Protein AF-A0A948ZEY3-F1 (afdb_monomer)

Mean predicted aligned error: 4.2 Å

Secondary structure (DSSP, 8-state):
-HHHHHHHHHHHHHHGGG-EEEEEE-SSSS-EEEEEE-S-HHHHHHHHHHHHHHHHHHH-

Sequence (60 aa):
HPEIINTIKRVEKELGDRGRVLVRYSGTQSMCRVMVEGPTQKETEGFAEKIAEVIKKKLS

Solvent-accessible surface area (backbone atoms only — not comparable to full-atom values): 3585 Å² total; per-residue (Å²): 114,72,66,53,55,52,50,50,54,49,51,42,61,75,42,42,96,58,33,47,72,49,77,47,74,48,95,87,48,104,47,73,49,77,48,53,47,49,89,42,72,71,58,24,50,57,50,43,48,55,49,49,52,52,46,52,71,72,75,106

Structure (mmCIF, N/CA/C/O backbone):
data_AF-A0A948ZEY3-F1
#
_entry.id   AF-A0A948ZEY3-F1
#
loop_
_atom_site.group_PDB
_atom_site.id
_atom_site.type_symbol
_atom_site.label_atom_id
_atom_site.label_alt_id
_atom_site.label_comp_id
_atom_site.label_asym_id
_atom_site.label_entity_id
_atom_site.label_seq_id
_atom_site.pdbx_PDB_ins_code
_atom_site.Cartn_x
_atom_site.Cartn_y
_atom_site.Cartn_z
_atom_site.occupancy
_atom_site.B_iso_or_equiv
_atom_site.auth_seq_id
_atom_site.auth_comp_id
_atom_site.auth_asym_id
_atom_site.auth_atom_id
_atom_site.pdbx_PDB_model_num
ATOM 1 N N . HIS A 1 1 ? 6.685 -10.668 -11.902 1.00 70.19 1 HIS A N 1
ATOM 2 C CA . HIS A 1 1 ? 7.056 -11.161 -10.557 1.00 70.19 1 HIS A CA 1
ATOM 3 C C . HIS A 1 1 ? 5.819 -11.653 -9.805 1.00 70.19 1 HIS A C 1
ATOM 5 O O . HIS A 1 1 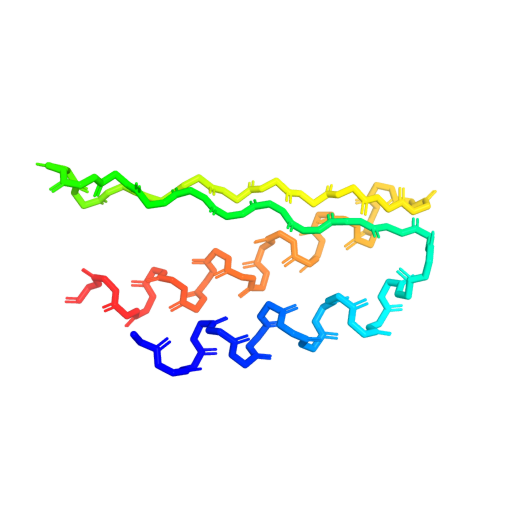? 5.049 -10.826 -9.324 1.00 70.19 1 HIS A O 1
ATOM 11 N N . PRO A 1 2 ? 5.597 -12.975 -9.723 1.00 80.12 2 PRO A N 1
ATOM 12 C CA . PRO A 1 2 ? 4.389 -13.546 -9.117 1.00 80.12 2 PRO A CA 1
ATOM 13 C C . PRO A 1 2 ? 4.236 -13.221 -7.621 1.00 80.12 2 PRO A C 1
ATOM 15 O O . PRO A 1 2 ? 3.123 -12.986 -7.166 1.00 80.12 2 PRO A O 1
ATOM 18 N N . GLU A 1 3 ? 5.335 -13.113 -6.867 1.00 83.94 3 GLU A N 1
ATOM 19 C CA . GLU A 1 3 ? 5.291 -12.734 -5.444 1.00 83.94 3 GLU A CA 1
ATOM 20 C C . GLU A 1 3 ? 4.698 -11.343 -5.201 1.00 83.94 3 GLU A C 1
ATOM 22 O O . GLU A 1 3 ? 3.887 -11.183 -4.296 1.00 83.94 3 GLU A O 1
ATOM 27 N N . ILE A 1 4 ? 5.048 -10.348 -6.025 1.00 84.88 4 ILE A N 1
ATOM 28 C CA . ILE A 1 4 ? 4.519 -8.988 -5.861 1.00 84.88 4 ILE A CA 1
ATOM 29 C C . ILE A 1 4 ? 3.001 -8.991 -6.078 1.00 84.88 4 ILE A C 1
ATOM 31 O O . ILE A 1 4 ? 2.255 -8.415 -5.291 1.00 84.88 4 ILE A O 1
ATOM 35 N N . ILE A 1 5 ? 2.539 -9.704 -7.109 1.00 86.44 5 ILE A N 1
ATOM 36 C CA . ILE A 1 5 ? 1.111 -9.850 -7.418 1.00 86.44 5 ILE A CA 1
ATOM 37 C C . ILE A 1 5 ? 0.379 -10.554 -6.269 1.00 86.44 5 ILE A C 1
ATOM 39 O O . ILE A 1 5 ? -0.709 -10.129 -5.891 1.00 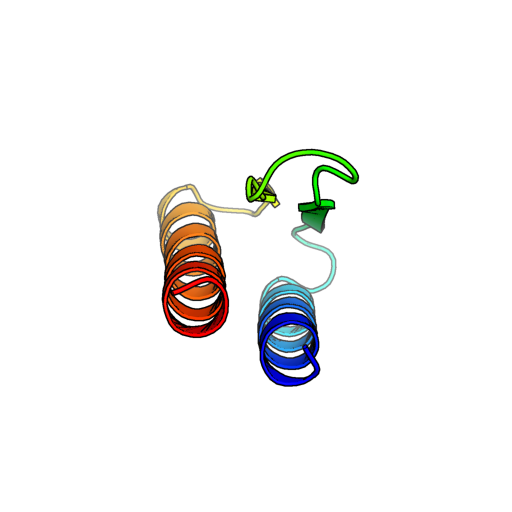86.44 5 ILE A O 1
ATOM 43 N N . ASN A 1 6 ? 0.971 -11.597 -5.683 1.00 90.38 6 ASN A N 1
ATOM 44 C CA . ASN A 1 6 ? 0.380 -12.300 -4.543 1.00 90.38 6 ASN A CA 1
ATOM 45 C C . ASN A 1 6 ? 0.266 -11.403 -3.305 1.00 90.38 6 ASN A C 1
ATOM 47 O O . ASN A 1 6 ? -0.767 -11.423 -2.637 1.00 90.38 6 ASN A O 1
ATOM 51 N N . THR A 1 7 ? 1.288 -10.594 -3.017 1.00 90.38 7 THR A N 1
ATOM 52 C CA . THR A 1 7 ? 1.251 -9.634 -1.906 1.00 90.38 7 THR A CA 1
ATOM 53 C C . THR A 1 7 ? 0.174 -8.577 -2.124 1.00 90.38 7 THR A C 1
ATOM 5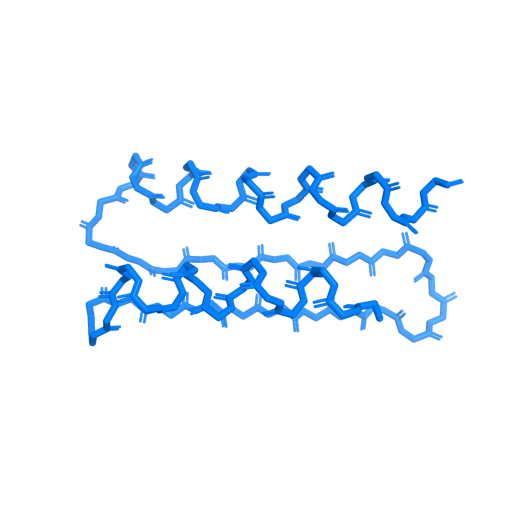5 O O . THR A 1 7 ? -0.611 -8.333 -1.212 1.00 90.38 7 THR A O 1
ATOM 58 N N . ILE A 1 8 ? 0.073 -8.008 -3.332 1.00 90.25 8 ILE A N 1
ATOM 59 C CA . ILE A 1 8 ? -0.974 -7.033 -3.678 1.00 90.25 8 ILE A CA 1
ATOM 60 C C . ILE A 1 8 ? -2.361 -7.651 -3.486 1.00 90.25 8 ILE A C 1
ATOM 62 O O . ILE A 1 8 ? -3.162 -7.104 -2.739 1.00 90.25 8 ILE A O 1
ATOM 66 N N . LYS A 1 9 ? -2.613 -8.835 -4.058 1.00 91.06 9 LYS A N 1
ATOM 67 C CA . LYS A 1 9 ? -3.902 -9.534 -3.916 1.00 91.06 9 LYS A CA 1
ATOM 68 C C . LYS A 1 9 ? -4.257 -9.829 -2.464 1.00 91.06 9 LYS A C 1
ATOM 70 O O . LYS A 1 9 ? -5.425 -9.785 -2.086 1.00 91.06 9 LYS A O 1
ATOM 75 N N . ARG A 1 10 ? -3.262 -10.163 -1.640 1.00 91.62 10 ARG A N 1
ATOM 76 C CA . ARG A 1 10 ? -3.472 -10.387 -0.210 1.00 91.62 10 ARG A CA 1
ATOM 77 C C . ARG A 1 10 ? -3.881 -9.095 0.493 1.00 91.62 10 ARG A C 1
ATOM 79 O O . ARG A 1 10 ? -4.835 -9.124 1.258 1.00 91.62 10 ARG A O 1
ATOM 86 N N . VAL A 1 11 ? -3.197 -7.987 0.213 1.00 91.56 11 VAL A N 1
ATOM 87 C CA . VAL A 1 11 ? -3.544 -6.670 0.762 1.00 91.56 11 VAL A CA 1
ATOM 88 C C . VAL A 1 11 ? -4.934 -6.232 0.301 1.00 91.56 11 VAL A C 1
ATOM 90 O O . VAL A 1 11 ? -5.742 -5.836 1.132 1.00 91.56 11 VAL A O 1
ATOM 93 N N . GLU A 1 12 ? -5.255 -6.366 -0.988 1.00 91.25 12 GLU A N 1
ATOM 94 C CA . GLU A 1 12 ? -6.594 -6.078 -1.521 1.00 91.25 12 GLU A CA 1
ATOM 95 C C . GLU A 1 12 ? -7.670 -6.910 -0.814 1.00 91.25 12 GLU A C 1
ATOM 97 O O . GLU A 1 12 ? -8.724 -6.391 -0.464 1.00 91.25 12 GLU A O 1
ATOM 102 N N . LYS A 1 13 ? -7.390 -8.187 -0.529 1.00 91.69 13 LYS A N 1
ATOM 103 C CA . LYS A 1 13 ? -8.310 -9.056 0.213 1.00 91.69 13 LYS A CA 1
ATOM 104 C C . LYS A 1 13 ? -8.463 -8.652 1.684 1.00 91.69 13 LYS A C 1
ATOM 106 O O . LYS A 1 13 ? -9.561 -8.770 2.217 1.00 91.69 13 LYS A O 1
ATOM 111 N N . GLU A 1 14 ? -7.390 -8.214 2.344 1.00 90.56 14 GLU A N 1
ATOM 112 C CA . GLU A 1 14 ? -7.441 -7.724 3.732 1.00 90.56 14 GLU A CA 1
ATOM 113 C C . GLU A 1 14 ? -8.196 -6.380 3.830 1.00 90.56 14 GLU A C 1
ATOM 115 O O . GLU A 1 14 ? -8.953 -6.163 4.779 1.00 90.56 14 GLU A O 1
ATOM 120 N N . LEU A 1 15 ? -8.062 -5.508 2.824 1.00 90.06 15 LEU A N 1
ATOM 121 C CA . LEU A 1 15 ? -8.816 -4.253 2.718 1.00 90.06 15 LEU A CA 1
ATOM 122 C C . LEU A 1 15 ? -10.291 -4.484 2.350 1.00 90.06 15 LEU A C 1
ATOM 124 O O . LEU A 1 15 ? -11.173 -3.784 2.862 1.00 90.06 15 LEU A O 1
ATOM 128 N N . GLY A 1 16 ? -10.568 -5.478 1.502 1.00 90.06 16 GLY A N 1
ATOM 129 C CA . GLY A 1 16 ? -11.899 -5.739 0.960 1.00 90.06 16 GLY A CA 1
ATOM 130 C C . GLY A 1 16 ? -12.451 -4.508 0.241 1.00 90.06 16 GLY A C 1
ATOM 131 O O . GLY A 1 16 ? -11.717 -3.783 -0.423 1.00 90.06 16 GLY A O 1
ATOM 132 N N . ASP A 1 17 ? -13.734 -4.213 0.443 1.00 89.81 17 ASP A N 1
ATOM 133 C CA . ASP A 1 17 ? -14.395 -3.059 -0.188 1.00 89.81 17 ASP A CA 1
ATOM 134 C C . ASP A 1 17 ? -14.040 -1.709 0.466 1.00 89.81 17 ASP A C 1
ATOM 136 O O . ASP A 1 17 ? -14.477 -0.652 0.011 1.00 89.81 17 ASP A O 1
ATOM 140 N N . ARG A 1 18 ? -13.259 -1.727 1.553 1.00 91.56 18 ARG A N 1
ATOM 141 C CA . ARG A 1 18 ? -12.911 -0.534 2.346 1.00 91.56 18 ARG A CA 1
ATOM 142 C C . ARG A 1 18 ? -11.620 0.137 1.887 1.00 91.56 18 ARG A C 1
ATOM 144 O O . ARG A 1 18 ? -11.196 1.112 2.503 1.00 91.56 18 ARG A O 1
ATOM 151 N N . GLY A 1 19 ? -10.971 -0.391 0.855 1.00 89.69 19 GLY A N 1
ATOM 152 C CA . GLY A 1 19 ? -9.698 0.121 0.381 1.00 89.69 19 GLY A CA 1
ATOM 153 C C . GLY A 1 19 ? -9.374 -0.305 -1.039 1.00 89.69 19 GLY A C 1
ATOM 154 O O . GLY A 1 19 ? -10.087 -1.096 -1.654 1.00 89.69 19 GLY A O 1
ATOM 155 N N . ARG A 1 20 ? -8.299 0.264 -1.577 1.00 91.19 20 ARG A N 1
ATOM 156 C CA . ARG A 1 20 ? -7.835 0.023 -2.946 1.00 91.19 20 ARG A CA 1
ATOM 157 C C . ARG A 1 20 ? -6.320 0.042 -2.988 1.00 91.19 20 ARG A C 1
ATOM 159 O O . ARG A 1 20 ? -5.683 0.826 -2.292 1.00 91.19 20 ARG A O 1
ATOM 166 N N . VAL A 1 21 ? -5.741 -0.800 -3.835 1.00 91.44 21 VAL A N 1
ATO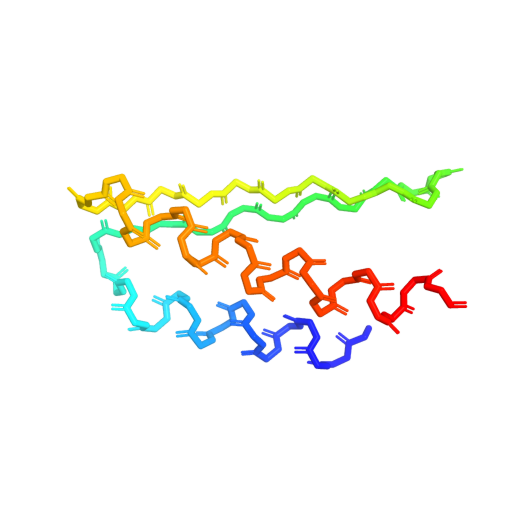M 167 C CA . VAL A 1 21 ? -4.299 -0.816 -4.081 1.00 91.44 21 VAL A CA 1
ATOM 168 C C . VAL A 1 21 ? -4.059 -0.475 -5.542 1.00 91.44 21 VAL A C 1
ATOM 170 O O . VAL A 1 21 ? -4.574 -1.134 -6.439 1.00 91.44 21 VAL A O 1
ATOM 173 N N . LEU A 1 22 ? -3.259 0.555 -5.796 1.00 89.50 22 LEU A N 1
ATOM 174 C CA . LEU A 1 22 ? -2.843 0.943 -7.136 1.00 89.50 22 LEU A CA 1
ATOM 175 C C . LEU A 1 22 ? -1.332 0.779 -7.251 1.00 89.50 22 LEU A C 1
ATOM 177 O O . LEU A 1 22 ? -0.565 1.404 -6.520 1.00 89.50 22 LEU A O 1
ATOM 181 N N . VAL A 1 23 ? -0.899 -0.038 -8.207 1.00 87.00 23 VAL A N 1
ATOM 182 C CA . VAL A 1 23 ? 0.523 -0.235 -8.491 1.00 87.00 23 VAL A CA 1
ATOM 183 C C . VAL A 1 23 ? 0.811 0.152 -9.931 1.00 87.00 23 VAL A C 1
ATOM 185 O O . VAL A 1 23 ? 0.202 -0.369 -10.864 1.00 87.00 23 VAL A O 1
ATOM 188 N N . ARG A 1 24 ? 1.759 1.074 -10.113 1.00 87.56 24 ARG A N 1
ATOM 189 C CA . ARG A 1 24 ? 2.270 1.481 -11.423 1.00 87.56 24 ARG A CA 1
ATOM 190 C C . ARG A 1 24 ? 3.759 1.198 -11.518 1.00 87.56 24 ARG A C 1
ATOM 192 O O . ARG A 1 24 ? 4.562 1.806 -10.811 1.00 87.56 24 ARG A O 1
ATOM 199 N N . TYR A 1 25 ? 4.113 0.327 -12.452 1.00 80.56 25 TYR A N 1
ATOM 200 C CA . TYR A 1 25 ? 5.494 0.113 -12.862 1.00 80.56 25 TYR A CA 1
ATOM 201 C C . TYR A 1 25 ? 5.871 1.129 -13.937 1.00 80.56 25 TYR A C 1
ATOM 203 O O . TYR A 1 25 ? 5.082 1.399 -14.846 1.00 80.56 25 TYR A O 1
ATOM 211 N N . SER A 1 26 ? 7.068 1.699 -13.834 1.00 78.31 26 SER A N 1
ATOM 212 C CA . SER A 1 26 ? 7.653 2.463 -14.931 1.00 78.31 26 SER A CA 1
ATOM 213 C C . SER A 1 26 ? 8.179 1.494 -15.99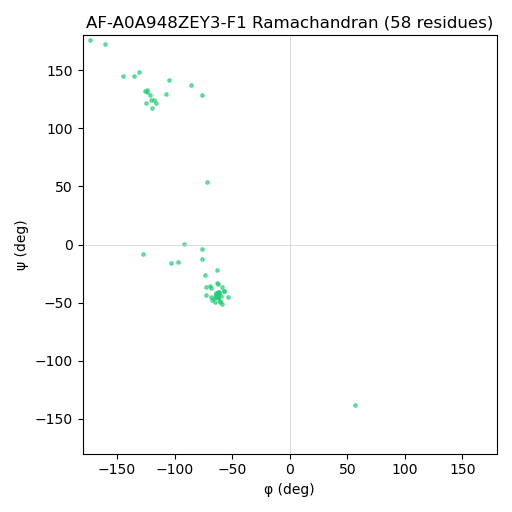1 1.00 78.31 26 SER A C 1
ATOM 215 O O . SER A 1 26 ? 8.904 0.557 -15.673 1.00 78.31 26 SER A O 1
ATOM 217 N N . GLY A 1 27 ? 7.790 1.697 -17.252 1.00 69.00 27 GLY A N 1
ATOM 218 C CA . GLY A 1 27 ? 8.208 0.837 -18.368 1.00 69.00 27 GLY A CA 1
ATOM 219 C C . GLY A 1 27 ? 9.647 1.072 -18.836 1.00 69.00 27 GLY A C 1
ATOM 220 O O . GLY A 1 27 ? 10.177 0.270 -19.595 1.00 69.00 27 GLY A O 1
ATOM 221 N N . THR A 1 28 ? 10.278 2.163 -18.400 1.00 72.88 28 THR A N 1
ATOM 222 C CA . THR A 1 28 ? 11.613 2.589 -18.856 1.00 72.88 28 THR A CA 1
ATOM 223 C C . THR A 1 28 ? 12.597 2.838 -17.715 1.00 72.88 28 THR A C 1
ATOM 225 O O . THR A 1 28 ? 13.781 3.040 -17.961 1.00 72.88 28 THR A O 1
ATOM 228 N N . GLN A 1 29 ? 12.136 2.819 -16.464 1.00 64.19 29 GLN A N 1
ATOM 229 C CA . GLN A 1 29 ? 12.970 3.011 -15.278 1.00 64.19 29 GLN A CA 1
ATOM 230 C C . GLN A 1 29 ? 12.678 1.901 -14.271 1.00 64.19 29 GLN A C 1
ATOM 232 O O . GLN A 1 29 ? 11.534 1.469 -14.153 1.00 64.19 29 GLN A O 1
ATOM 237 N N . SER A 1 30 ? 13.674 1.497 -13.479 1.00 70.00 30 SER A N 1
ATOM 238 C CA . SER A 1 30 ? 13.507 0.568 -12.348 1.00 70.00 30 SER A CA 1
ATOM 239 C C . SER A 1 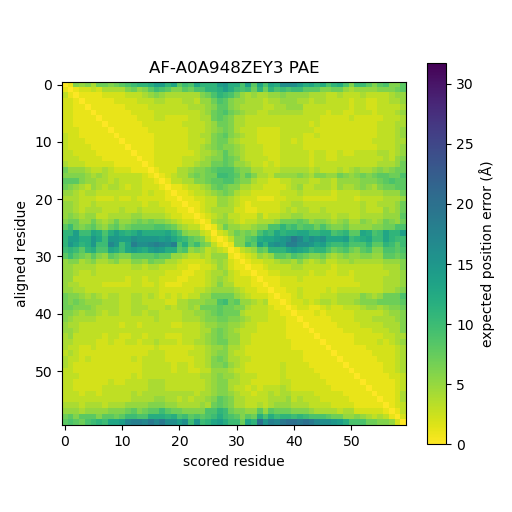30 ? 12.781 1.235 -11.169 1.00 70.00 30 SER A C 1
ATOM 241 O O . SER A 1 30 ? 13.284 1.289 -10.051 1.00 70.00 30 SER A O 1
ATOM 243 N N . MET A 1 31 ? 11.606 1.807 -11.428 1.00 76.62 31 MET A N 1
ATOM 244 C CA . MET A 1 31 ? 10.792 2.539 -10.468 1.00 76.62 31 MET A CA 1
ATOM 245 C C . MET A 1 31 ? 9.382 1.956 -10.440 1.00 76.62 31 MET A C 1
ATOM 247 O O . MET A 1 31 ? 8.741 1.773 -11.476 1.00 76.62 31 MET A O 1
ATOM 251 N N . CYS A 1 32 ? 8.879 1.716 -9.234 1.00 84.56 32 CYS A N 1
ATOM 252 C CA . CYS A 1 32 ? 7.506 1.307 -8.991 1.00 84.56 32 CYS 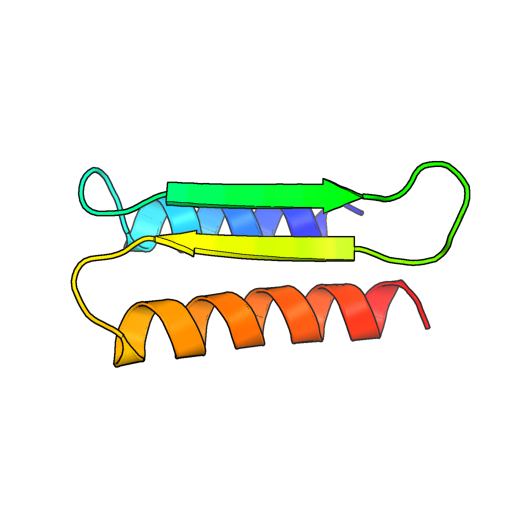A CA 1
ATOM 253 C C . CYS A 1 32 ? 6.857 2.293 -8.022 1.00 84.56 32 CYS A C 1
ATOM 255 O O . CYS A 1 32 ? 7.446 2.640 -7.000 1.00 84.56 32 CYS A O 1
ATOM 257 N N . ARG A 1 33 ? 5.643 2.740 -8.341 1.00 88.50 33 ARG A N 1
ATOM 258 C CA . ARG A 1 33 ? 4.815 3.564 -7.458 1.00 88.50 33 ARG A CA 1
ATOM 259 C C . ARG A 1 33 ? 3.677 2.709 -6.924 1.00 88.50 33 ARG A C 1
ATOM 261 O O . ARG A 1 33 ? 2.993 2.047 -7.703 1.00 88.50 33 ARG A O 1
ATOM 268 N N . VAL A 1 34 ? 3.495 2.729 -5.610 1.00 89.56 34 VAL A N 1
ATOM 269 C CA . VAL A 1 34 ? 2.446 1.996 -4.900 1.00 89.56 34 VAL A CA 1
ATOM 270 C C . VAL A 1 34 ? 1.619 3.018 -4.137 1.00 89.56 34 VAL A C 1
ATOM 272 O O . VAL A 1 34 ? 2.177 3.839 -3.416 1.00 89.56 34 VAL A O 1
ATOM 275 N N . MET A 1 35 ? 0.307 2.975 -4.314 1.00 91.19 35 MET A N 1
ATOM 276 C CA . MET A 1 35 ? -0.652 3.769 -3.558 1.00 91.19 35 MET A CA 1
ATOM 277 C C . MET A 1 35 ? -1.642 2.808 -2.913 1.00 91.19 35 MET A C 1
ATOM 279 O O . MET A 1 35 ? -2.145 1.903 -3.578 1.00 91.19 35 MET A O 1
ATOM 283 N N . VAL A 1 36 ? -1.887 2.987 -1.619 1.00 93.25 36 VAL A N 1
ATOM 284 C CA . VAL A 1 36 ? -2.842 2.183 -0.858 1.00 93.25 36 VAL A CA 1
ATOM 285 C C . VAL A 1 36 ? -3.836 3.131 -0.211 1.00 93.25 36 VAL A C 1
ATOM 287 O O . VAL A 1 36 ? -3.451 4.019 0.542 1.00 93.25 36 VAL A O 1
ATOM 290 N N . GLU A 1 37 ? -5.108 2.935 -0.519 1.00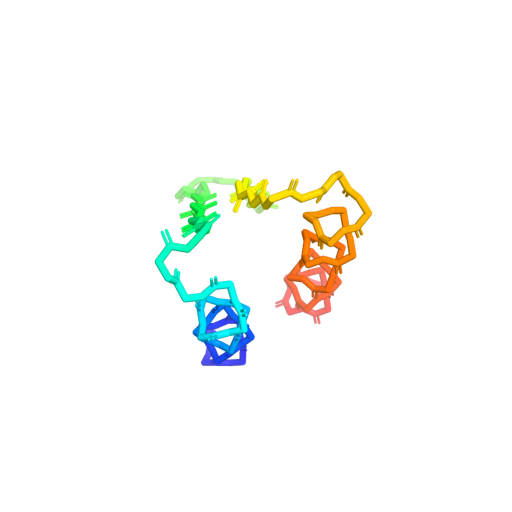 92.75 37 GLU A N 1
ATOM 291 C CA . GLU A 1 37 ? -6.239 3.612 0.104 1.00 92.75 37 GLU A CA 1
ATOM 292 C C . GLU A 1 37 ? -6.922 2.636 1.058 1.00 92.75 37 GLU A C 1
ATOM 294 O O . GLU A 1 37 ? -7.039 1.445 0.761 1.00 92.75 37 GLU A O 1
ATOM 299 N N . GLY A 1 38 ? -7.381 3.120 2.206 1.00 91.38 38 GLY A N 1
ATOM 300 C CA . GLY A 1 38 ? -7.953 2.274 3.242 1.00 91.38 38 GLY A CA 1
ATOM 301 C C . GLY A 1 38 ? -8.544 3.083 4.393 1.00 91.38 38 GLY A C 1
ATOM 302 O O . GLY A 1 38 ? -8.446 4.311 4.402 1.00 91.38 38 GLY A O 1
ATOM 303 N N . PRO A 1 39 ? -9.164 2.402 5.368 1.00 88.62 39 PRO A N 1
ATOM 304 C CA . PRO A 1 39 ? -9.956 3.053 6.407 1.00 88.62 39 PRO A CA 1
ATOM 305 C C . PRO A 1 39 ? -9.110 3.787 7.455 1.00 88.62 39 PRO A C 1
ATOM 307 O O . PRO A 1 39 ? -9.596 4.739 8.063 1.00 88.62 39 PRO A O 1
ATOM 310 N N . THR A 1 40 ? -7.858 3.374 7.677 1.00 93.12 40 THR A N 1
ATOM 311 C CA . THR A 1 40 ? -6.947 4.040 8.614 1.00 93.12 40 THR A CA 1
ATOM 312 C C . THR A 1 40 ? -5.556 4.214 8.022 1.00 93.12 40 THR A C 1
ATOM 314 O O . THR A 1 40 ? -5.053 3.333 7.322 1.00 93.12 40 THR A O 1
ATOM 317 N N . GLN A 1 41 ? -4.899 5.325 8.369 1.00 90.19 41 GLN A N 1
ATOM 318 C CA . GLN A 1 41 ? -3.535 5.616 7.920 1.00 90.19 41 GLN A CA 1
ATOM 319 C C . GLN A 1 41 ? -2.550 4.505 8.316 1.00 90.19 41 GLN A C 1
ATOM 321 O O . GLN A 1 41 ? -1.720 4.091 7.511 1.00 90.19 41 GLN A O 1
ATOM 326 N N . LYS A 1 42 ? -2.691 3.967 9.533 1.00 91.81 42 LYS A N 1
ATOM 327 C CA . LYS A 1 42 ? -1.827 2.903 10.058 1.00 91.81 42 LYS A CA 1
ATOM 328 C C . LYS A 1 42 ? -1.913 1.617 9.232 1.00 91.81 42 LYS A C 1
ATOM 330 O O . LYS A 1 42 ? -0.893 0.981 8.981 1.00 91.81 42 LYS A O 1
ATOM 335 N N . GLU A 1 43 ? -3.117 1.227 8.814 1.00 89.44 43 GLU A N 1
ATOM 336 C CA . GLU A 1 43 ? -3.297 0.071 7.932 1.00 89.44 43 GLU A CA 1
ATOM 337 C C . GLU A 1 43 ? -2.711 0.350 6.549 1.00 89.44 43 GLU A C 1
ATOM 339 O O . GLU A 1 43 ? -1.934 -0.458 6.042 1.00 89.44 43 GLU A O 1
ATOM 344 N N . THR A 1 44 ? -3.019 1.509 5.958 1.00 91.62 44 THR A N 1
ATOM 345 C CA . THR A 1 44 ? -2.523 1.861 4.620 1.00 91.62 44 THR A CA 1
ATOM 346 C C . THR A 1 44 ? -1.002 1.959 4.564 1.00 91.62 44 THR A C 1
ATOM 348 O O . THR A 1 44 ? -0.409 1.456 3.613 1.00 91.62 44 THR A O 1
ATOM 351 N N . GLU A 1 45 ? -0.359 2.536 5.584 1.00 92.69 45 GLU A N 1
ATOM 352 C CA . GLU A 1 45 ? 1.102 2.624 5.681 1.00 92.69 45 GLU A CA 1
ATOM 353 C C . GLU A 1 45 ? 1.726 1.234 5.803 1.00 92.69 45 GLU A C 1
ATOM 355 O O . GLU A 1 45 ? 2.592 0.885 5.002 1.00 92.69 45 GLU A O 1
ATOM 360 N N . GLY A 1 46 ? 1.227 0.391 6.716 1.00 93.12 46 GLY A N 1
ATOM 361 C CA . GLY A 1 46 ? 1.748 -0.968 6.883 1.00 93.12 46 GLY A CA 1
ATOM 362 C C . GLY A 1 46 ? 1.572 -1.841 5.633 1.00 93.12 46 GLY A C 1
ATOM 363 O O . GLY A 1 46 ? 2.421 -2.680 5.318 1.00 93.12 46 GLY A O 1
ATOM 364 N N . PHE A 1 47 ? 0.486 -1.643 4.885 1.00 92.94 47 PHE A N 1
ATOM 365 C CA . PHE A 1 47 ? 0.264 -2.319 3.610 1.00 92.94 47 PHE A CA 1
ATOM 366 C C . PHE A 1 47 ? 1.168 -1.794 2.493 1.00 92.94 47 PHE A C 1
ATOM 368 O O . PHE A 1 47 ? 1.741 -2.597 1.750 1.00 92.94 47 PHE A O 1
ATOM 375 N N . ALA A 1 48 ? 1.328 -0.475 2.384 1.00 91.56 48 ALA A N 1
ATOM 376 C CA . ALA A 1 48 ? 2.214 0.143 1.406 1.00 91.56 48 ALA A CA 1
ATOM 377 C C . ALA A 1 48 ? 3.674 -0.277 1.634 1.00 91.56 48 ALA A C 1
ATOM 379 O O . ALA A 1 48 ? 4.342 -0.674 0.677 1.00 91.56 48 ALA A O 1
ATOM 380 N N . GLU A 1 49 ? 4.141 -0.285 2.887 1.00 92.00 49 GLU A N 1
ATOM 381 C CA . GLU A 1 49 ? 5.480 -0.760 3.254 1.00 92.00 49 GLU A CA 1
ATOM 382 C C . GLU A 1 49 ? 5.686 -2.229 2.889 1.00 92.00 49 GLU A C 1
ATOM 384 O O . GLU A 1 49 ? 6.655 -2.549 2.202 1.00 92.00 49 GLU A O 1
ATOM 389 N N . LYS A 1 50 ? 4.753 -3.123 3.252 1.00 91.12 50 LYS A N 1
ATOM 390 C CA . LYS A 1 50 ? 4.837 -4.550 2.886 1.00 91.12 50 LYS A CA 1
ATOM 391 C C . LYS A 1 50 ? 5.011 -4.751 1.383 1.00 91.12 50 LYS A C 1
ATOM 393 O O . LYS A 1 50 ? 5.827 -5.567 0.955 1.00 91.12 50 LYS A O 1
ATOM 398 N N . ILE A 1 51 ? 4.236 -4.034 0.570 1.00 90.19 51 ILE A N 1
ATOM 399 C CA . ILE A 1 51 ? 4.321 -4.141 -0.890 1.00 90.19 51 ILE A CA 1
ATOM 400 C C . ILE A 1 51 ? 5.664 -3.574 -1.379 1.00 90.19 51 ILE A C 1
ATOM 402 O O . ILE A 1 51 ? 6.338 -4.215 -2.190 1.00 90.19 51 ILE A O 1
ATOM 406 N N . ALA A 1 52 ? 6.080 -2.413 -0.865 1.00 89.38 52 ALA A N 1
ATOM 407 C CA . ALA A 1 52 ? 7.339 -1.768 -1.226 1.00 89.38 52 ALA A CA 1
ATOM 408 C C . ALA A 1 52 ? 8.565 -2.632 -0.888 1.00 89.38 52 ALA A C 1
ATOM 410 O O . ALA A 1 52 ? 9.476 -2.739 -1.710 1.00 89.38 52 ALA A O 1
ATOM 411 N N . GLU A 1 53 ? 8.582 -3.303 0.266 1.00 90.50 53 GLU A N 1
ATOM 412 C CA . GLU A 1 53 ? 9.664 -4.213 0.649 1.00 90.50 53 GLU A CA 1
ATOM 413 C C . GLU A 1 53 ? 9.798 -5.394 -0.314 1.00 90.50 53 GLU A C 1
ATOM 415 O O . GLU A 1 53 ? 10.907 -5.730 -0.736 1.00 90.50 53 GLU A O 1
ATOM 420 N N . VAL A 1 54 ? 8.678 -6.021 -0.690 1.00 89.75 54 VAL A N 1
ATOM 421 C CA . VAL A 1 54 ? 8.682 -7.148 -1.637 1.00 89.75 54 VAL A CA 1
ATOM 422 C C . VAL A 1 54 ? 9.166 -6.687 -3.008 1.00 89.75 54 VAL A C 1
ATOM 424 O O . VAL A 1 54 ? 9.981 -7.367 -3.628 1.00 89.75 54 VAL A O 1
ATOM 427 N N . ILE A 1 55 ? 8.719 -5.518 -3.471 1.00 86.38 55 ILE A N 1
ATOM 428 C CA . ILE A 1 55 ? 9.190 -4.926 -4.726 1.00 86.38 55 ILE A CA 1
ATOM 429 C C . ILE A 1 55 ? 10.698 -4.668 -4.664 1.00 86.38 55 ILE A C 1
ATOM 431 O O . ILE A 1 55 ? 11.421 -5.084 -5.566 1.00 86.38 55 ILE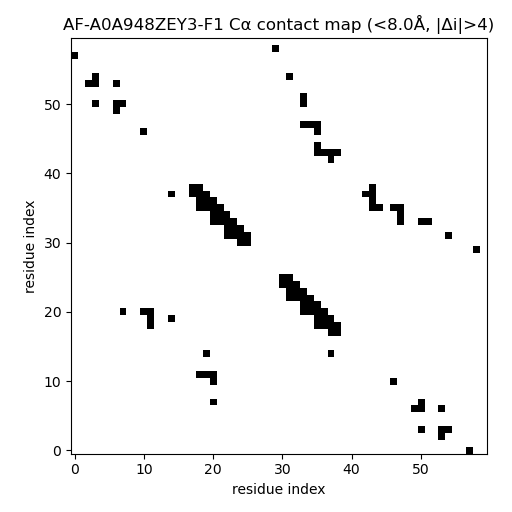 A O 1
ATOM 435 N N . LYS A 1 56 ? 11.190 -4.042 -3.588 1.00 85.12 56 LYS A N 1
ATOM 436 C CA . LYS A 1 56 ? 12.614 -3.739 -3.404 1.00 85.12 56 LYS A CA 1
ATOM 437 C C . LYS A 1 56 ? 13.466 -5.008 -3.416 1.00 85.12 56 LYS A C 1
ATOM 439 O O . LYS A 1 56 ? 14.459 -5.053 -4.129 1.00 85.12 56 LYS A O 1
ATOM 444 N N . LYS A 1 57 ? 13.036 -6.067 -2.719 1.00 85.94 57 LYS A N 1
ATOM 445 C CA . LYS A 1 57 ? 13.713 -7.379 -2.715 1.00 85.94 57 LYS A CA 1
ATOM 446 C C . LYS A 1 57 ? 13.745 -8.073 -4.079 1.00 85.94 57 LYS A C 1
ATOM 448 O O . LYS A 1 57 ? 14.553 -8.974 -4.259 1.00 85.94 57 LYS A O 1
ATOM 453 N N . LYS A 1 58 ? 12.838 -7.730 -4.999 1.00 81.56 58 LYS A N 1
ATOM 454 C CA . LYS A 1 58 ? 12.740 -8.356 -6.329 1.00 81.56 58 LYS A CA 1
ATOM 455 C C . LYS A 1 58 ? 13.304 -7.500 -7.465 1.00 81.56 58 LYS A C 1
ATOM 457 O O . LYS A 1 58 ? 13.468 -8.035 -8.557 1.00 81.56 58 LYS A O 1
ATOM 462 N N . LEU A 1 59 ? 13.522 -6.204 -7.228 1.00 73.12 59 LEU A N 1
ATOM 463 C CA . LEU A 1 59 ? 14.150 -5.265 -8.166 1.00 73.12 59 LEU A CA 1
ATOM 464 C C . LEU A 1 59 ? 15.654 -5.063 -7.907 1.00 73.12 59 LEU A C 1
ATOM 466 O O . LEU A 1 59 ? 16.323 -4.491 -8.765 1.00 73.12 59 LEU A O 1
ATOM 470 N N . SER A 1 60 ? 16.166 -5.478 -6.741 1.00 59.31 60 SER A N 1
ATOM 471 C CA . SER A 1 60 ? 17.603 -5.705 -6.502 1.00 59.31 60 SER A CA 1
ATOM 472 C C . SER A 1 60 ? 18.054 -7.018 -7.123 1.00 59.31 60 SER A C 1
ATOM 474 O O . SER A 1 60 ? 19.204 -7.038 -7.606 1.00 59.31 60 SER A O 1
#

Radius of gyration: 11.32 Å; Cα contacts (8 Å, |Δi|>4): 59; chains: 1; bounding box: 32×19×29 Å

Nearest PDB structures (foldseek):
  6gyz-assembly1_B  TM=9.080E-01  e=2.864E-03  Staphylococcus aureus
  7ojr-assembly1_A  TM=9.133E-01  e=1.885E-02  Bacillus subtilis subsp. subtilis str. 168
  3i3w-assembly1_B  TM=8.216E-01  e=1.259E-02  Francisella tularensis subsp. tularensis
  8bqs-assembly1_Dc  TM=2.875E-01  e=8.166E-01  Tetrahymena thermophila SB210
  5knb-assembly1_G  TM=2.838E-01  e=1.831E+00  Enterococcus hirae ATCC 9790

pLDDT: mean 86.57, std 7.7, range [59.31, 93.25]

Foldseek 3Di:
DVVLVVLLVVLCVVQPPFKDWDWDDDPPDLDIDIFIGGDDPVSRVVSRVSSVVVSVVVSD